Protein AF-A0A553UGS6-F1 (afdb_monomer_lite)

Organism: NCBI:txid2316080

InterPro domains:
  IPR009488 Protein of unknown function DUF1104 [PF06518] (27-96)
  IPR038310 DUF1104 superfamily [G3DSA:1.20.120.1430] (18-102)

Structure (mmCIF, N/CA/C/O backbone):
data_AF-A0A553UGS6-F1
#
_entry.id   AF-A0A553UGS6-F1
#
loop_
_atom_site.group_PDB
_atom_site.id
_atom_site.type_symbol
_atom_site.label_atom_id
_atom_site.label_alt_id
_atom_site.label_comp_id
_atom_site.label_asym_id
_atom_site.label_entity_id
_atom_site.label_seq_id
_atom_site.pdbx_PDB_ins_code
_atom_site.Cartn_x
_atom_site.Cartn_y
_atom_site.Cartn_z
_atom_site.occupancy
_atom_site.B_iso_or_equiv
_atom_site.auth_seq_id
_atom_site.auth_comp_id
_atom_site.auth_asym_id
_atom_site.auth_atom_id
_atom_site.pdbx_PDB_model_num
ATOM 1 N N . MET A 1 1 ? -29.232 -53.895 -10.974 1.00 34.78 1 MET A N 1
ATOM 2 C CA . MET A 1 1 ? -27.900 -53.266 -11.107 1.00 34.78 1 MET A CA 1
ATOM 3 C C . MET A 1 1 ? -28.104 -51.812 -11.499 1.00 34.78 1 MET A C 1
ATOM 5 O O . MET A 1 1 ? -28.588 -51.553 -12.591 1.00 34.78 1 MET A O 1
ATOM 9 N N . TRP A 1 2 ? -27.853 -50.880 -10.579 1.00 38.47 2 TRP A N 1
ATOM 10 C CA . TRP A 1 2 ? -27.942 -49.438 -10.832 1.00 38.47 2 TRP A CA 1
ATOM 11 C C . TRP A 1 2 ? -26.607 -48.946 -11.391 1.00 38.47 2 TRP A C 1
ATOM 13 O O . TRP A 1 2 ? -25.592 -48.970 -10.702 1.00 38.47 2 TRP A O 1
ATOM 23 N N . SER A 1 3 ? -26.599 -48.521 -12.649 1.00 47.97 3 SER A N 1
ATOM 24 C CA . SER A 1 3 ? -25.441 -47.902 -13.290 1.00 47.97 3 SER A CA 1
ATOM 25 C C . SER A 1 3 ? -25.463 -46.394 -13.038 1.00 47.97 3 SER A C 1
ATOM 27 O O . SER A 1 3 ? -26.216 -45.659 -13.680 1.00 47.97 3 SER A O 1
ATOM 29 N N . PHE A 1 4 ? -24.640 -45.935 -12.094 1.00 47.66 4 PHE A N 1
ATOM 30 C CA . PHE A 1 4 ? -24.373 -44.516 -11.868 1.00 47.66 4 PHE A CA 1
ATOM 31 C C . PHE A 1 4 ? -23.670 -43.917 -13.094 1.00 47.66 4 PHE A C 1
ATOM 33 O O . PHE A 1 4 ? -22.525 -44.245 -13.401 1.00 47.66 4 PHE A O 1
ATOM 40 N N . ARG A 1 5 ? -24.354 -43.010 -13.797 1.00 52.09 5 ARG A N 1
ATOM 41 C CA . ARG A 1 5 ? -23.772 -42.181 -14.861 1.00 52.09 5 ARG A CA 1
ATOM 42 C C . ARG A 1 5 ? -22.963 -41.037 -14.237 1.00 52.09 5 ARG A C 1
ATOM 44 O O . ARG A 1 5 ? -23.406 -39.898 -14.221 1.00 52.09 5 ARG A O 1
ATOM 51 N N . LEU A 1 6 ? -21.770 -41.339 -13.725 1.00 54.88 6 LEU A N 1
ATOM 52 C CA . LEU A 1 6 ? -20.774 -40.358 -13.253 1.00 54.88 6 LEU A CA 1
ATOM 53 C C . LEU A 1 6 ? -19.878 -39.873 -14.409 1.00 54.88 6 LEU A C 1
ATOM 55 O O . LEU A 1 6 ? -18.657 -39.827 -14.308 1.00 54.88 6 LEU A O 1
ATOM 59 N N . GLY A 1 7 ? -20.486 -39.566 -15.554 1.00 60.38 7 GLY A N 1
ATOM 60 C CA . GLY A 1 7 ? -19.776 -39.127 -16.750 1.00 60.38 7 GLY A CA 1
ATOM 61 C C . GLY A 1 7 ? -19.799 -37.609 -16.858 1.00 60.38 7 GLY A C 1
ATOM 62 O O . GLY A 1 7 ? -20.865 -37.008 -16.916 1.00 60.38 7 GLY A O 1
ATOM 63 N N . ILE A 1 8 ? -18.624 -36.991 -16.930 1.00 57.88 8 ILE A N 1
ATOM 64 C CA . ILE A 1 8 ? -18.387 -35.593 -17.332 1.00 57.88 8 ILE A CA 1
ATOM 65 C C . ILE A 1 8 ? -18.730 -34.518 -16.283 1.00 57.88 8 ILE A C 1
ATOM 67 O O . ILE A 1 8 ? -17.885 -33.660 -16.033 1.00 57.88 8 ILE A O 1
ATOM 71 N N . SER A 1 9 ? -19.872 -34.571 -15.586 1.00 55.66 9 SER A N 1
ATOM 72 C CA . SER A 1 9 ? -20.244 -33.493 -14.642 1.00 55.66 9 SER A CA 1
ATOM 73 C C . SER A 1 9 ? -19.295 -33.369 -13.439 1.00 55.66 9 SER A C 1
ATOM 75 O O . SER A 1 9 ? -19.028 -32.261 -12.981 1.00 55.66 9 SER A O 1
ATOM 77 N N . ALA A 1 10 ? -18.748 -34.485 -12.949 1.00 56.16 10 ALA A N 1
ATOM 78 C CA . ALA A 1 10 ? -17.772 -34.481 -11.854 1.00 56.16 10 ALA A CA 1
ATOM 79 C C . ALA A 1 10 ? -16.398 -33.933 -12.287 1.00 56.16 10 ALA A C 1
ATOM 81 O O . ALA A 1 10 ? -15.693 -33.324 -11.488 1.00 56.16 10 ALA A O 1
ATOM 82 N N . LEU A 1 11 ? -16.036 -34.105 -13.563 1.00 54.75 11 LEU A N 1
ATOM 83 C CA . LEU A 1 11 ? -14.760 -33.653 -14.123 1.00 54.75 11 LEU A CA 1
ATOM 84 C C . LEU A 1 11 ? -14.737 -32.129 -14.311 1.00 54.75 11 LEU A C 1
ATOM 86 O O . LEU A 1 11 ? -13.746 -31.483 -13.980 1.00 54.75 11 LEU A O 1
ATOM 90 N N . VAL A 1 12 ? -15.857 -31.547 -14.752 1.00 59.56 12 VAL A N 1
ATOM 91 C CA . VAL A 1 12 ? -16.011 -30.088 -14.870 1.00 59.56 12 VAL A CA 1
ATOM 92 C C . VAL A 1 12 ? -15.989 -29.426 -13.487 1.00 59.56 12 VAL A C 1
ATOM 94 O O . VAL A 1 12 ? -15.286 -28.435 -13.295 1.00 59.56 12 VAL A O 1
ATOM 97 N N . LEU A 1 13 ? -16.668 -30.011 -12.494 1.00 54.28 13 LEU A N 1
ATOM 98 C CA . LEU A 1 13 ? -16.708 -29.471 -11.130 1.00 54.28 13 LEU A CA 1
ATOM 99 C C . LEU A 1 13 ? -15.340 -29.552 -10.426 1.00 54.28 13 LEU A C 1
ATOM 101 O O . LEU A 1 13 ? -14.934 -28.598 -9.769 1.00 54.28 13 LEU A O 1
ATOM 105 N N . ALA A 1 14 ? -14.588 -30.639 -10.631 1.00 55.84 14 ALA A N 1
ATOM 106 C CA . ALA A 1 14 ? -13.229 -30.779 -10.107 1.00 55.84 14 ALA A CA 1
ATOM 107 C C . ALA A 1 14 ? -12.237 -29.799 -10.762 1.00 55.84 14 ALA A C 1
ATOM 109 O O . ALA A 1 14 ? -11.380 -29.251 -10.071 1.00 55.84 14 ALA A O 1
ATOM 110 N N . SER A 1 15 ? -12.371 -29.517 -12.067 1.00 54.59 15 SER A N 1
ATOM 111 C CA . SER A 1 15 ? -11.520 -28.524 -12.746 1.00 54.59 15 SER A CA 1
ATOM 112 C C . SER A 1 15 ? -11.780 -27.081 -12.291 1.00 54.59 15 SER A C 1
ATOM 114 O O . SER A 1 15 ? -10.850 -26.277 -12.249 1.00 54.59 15 SER A O 1
ATOM 116 N N . LEU A 1 16 ? -13.014 -26.760 -11.883 1.00 49.56 16 LEU A N 1
ATOM 117 C CA . LEU A 1 16 ? -13.379 -25.427 -11.399 1.00 49.56 16 LEU A CA 1
ATOM 118 C C . LEU A 1 16 ? -12.838 -25.160 -9.982 1.00 49.56 16 LEU A C 1
ATOM 120 O O . LEU A 1 16 ? -12.464 -24.032 -9.670 1.00 49.56 16 LEU A O 1
ATOM 124 N N . CYS A 1 17 ? -12.719 -26.198 -9.146 1.00 51.38 17 CYS A N 1
ATOM 125 C CA . CYS A 1 17 ? -12.146 -26.081 -7.800 1.00 51.38 17 CYS A CA 1
ATOM 126 C C . CYS A 1 17 ? -10.641 -25.772 -7.801 1.00 51.38 17 CYS A C 1
ATOM 128 O O . CYS A 1 17 ? -10.167 -25.100 -6.891 1.00 51.38 17 CYS A O 1
ATOM 130 N N . VAL A 1 18 ? -9.887 -26.208 -8.817 1.00 53.31 18 VAL A N 1
ATOM 131 C CA . VAL A 1 18 ? -8.440 -25.923 -8.900 1.00 53.31 18 VAL A CA 1
ATOM 132 C C . VAL A 1 18 ? -8.175 -24.468 -9.311 1.00 53.31 18 VAL A C 1
ATOM 134 O O . VAL A 1 18 ? -7.196 -23.868 -8.863 1.00 53.31 18 VAL A O 1
ATOM 137 N N . ALA A 1 19 ? -9.074 -23.865 -10.096 1.00 53.34 19 ALA A N 1
ATOM 138 C CA . ALA A 1 19 ? -8.974 -22.467 -10.518 1.00 53.34 19 ALA A CA 1
ATOM 139 C C . ALA A 1 19 ? -9.219 -21.458 -9.378 1.00 53.34 19 ALA A C 1
ATOM 141 O O . ALA A 1 19 ? -8.789 -20.312 -9.479 1.00 53.34 19 ALA A O 1
ATOM 142 N N . LEU A 1 20 ? -9.859 -21.879 -8.280 1.00 49.91 20 LEU A N 1
ATOM 143 C CA . LEU A 1 20 ? -10.123 -21.041 -7.106 1.00 49.91 20 LEU A CA 1
ATOM 144 C C . LEU A 1 20 ? -9.067 -21.207 -6.006 1.00 49.91 20 LEU A C 1
ATOM 146 O O . LEU A 1 20 ? -9.346 -21.015 -4.825 1.00 49.91 20 LEU A O 1
ATOM 150 N N . SER A 1 21 ? -7.835 -21.534 -6.388 1.00 54.66 21 SER A N 1
ATOM 151 C CA . SER A 1 21 ? -6.682 -21.431 -5.494 1.00 54.66 21 SER A CA 1
ATOM 152 C C . SER A 1 21 ? -6.280 -19.956 -5.390 1.00 54.66 21 SER A C 1
ATOM 154 O O . SER A 1 21 ? -5.193 -19.563 -5.811 1.00 54.66 21 SER A O 1
ATOM 156 N N . ALA A 1 22 ? -7.197 -19.110 -4.908 1.00 55.06 22 ALA A N 1
ATOM 157 C CA . ALA A 1 22 ? -6.882 -17.745 -4.528 1.00 55.06 22 ALA A CA 1
ATOM 158 C C . ALA A 1 22 ? -5.805 -17.841 -3.447 1.00 55.06 22 ALA A C 1
ATOM 160 O O . ALA A 1 22 ? -6.035 -18.371 -2.360 1.00 55.06 22 ALA A O 1
ATOM 161 N N . ARG A 1 23 ? -4.590 -17.415 -3.787 1.00 57.72 23 ARG A N 1
ATOM 162 C CA . ARG A 1 23 ? -3.502 -17.298 -2.828 1.00 57.72 23 ARG A CA 1
ATOM 163 C C . ARG A 1 23 ? -3.896 -16.178 -1.876 1.00 57.72 23 ARG A C 1
ATOM 165 O O . ARG A 1 23 ? -3.692 -15.017 -2.194 1.00 57.72 23 ARG A O 1
ATOM 172 N N . GLU A 1 24 ? -4.522 -16.540 -0.764 1.00 60.59 24 GLU A N 1
ATOM 173 C CA . GLU A 1 24 ? -4.964 -15.597 0.258 1.00 60.59 24 GLU A CA 1
ATOM 174 C C . GLU A 1 24 ? -3.718 -14.920 0.846 1.00 60.59 24 GLU A C 1
ATOM 176 O O . GLU A 1 24 ? -2.901 -15.556 1.524 1.00 60.59 24 GLU A O 1
ATOM 181 N N . VAL A 1 25 ? -3.508 -13.643 0.521 1.00 73.75 25 VAL A N 1
ATOM 182 C CA . VAL A 1 25 ? -2.374 -12.881 1.048 1.00 73.75 25 VAL A CA 1
ATOM 183 C C . VAL A 1 25 ? -2.840 -12.204 2.326 1.00 73.75 25 VAL A C 1
ATOM 185 O O . VAL A 1 25 ? -3.589 -11.231 2.321 1.00 73.75 25 VAL A O 1
ATOM 188 N N . SER A 1 26 ? -2.409 -12.749 3.463 1.00 84.25 26 SER A N 1
ATOM 189 C CA . SER A 1 26 ? -2.822 -12.243 4.771 1.00 84.25 26 SER A CA 1
ATOM 190 C C . SER A 1 26 ? -1.967 -11.057 5.219 1.00 84.25 26 SER A C 1
ATOM 192 O O . SER A 1 26 ? -0.773 -11.196 5.487 1.00 84.25 26 SER A O 1
ATOM 194 N N . TYR A 1 27 ? -2.609 -9.901 5.395 1.00 93.00 27 TYR A N 1
ATOM 195 C CA . TYR A 1 27 ? -2.012 -8.692 5.977 1.00 93.00 27 TYR A CA 1
ATOM 196 C C . TYR A 1 27 ? -2.253 -8.554 7.492 1.00 93.00 27 TYR A C 1
ATOM 198 O O . TYR A 1 27 ? -1.938 -7.526 8.096 1.00 93.00 27 TYR A O 1
ATOM 206 N N . GLN A 1 28 ? -2.798 -9.586 8.142 1.00 91.12 28 GLN A N 1
ATOM 207 C CA . GLN A 1 28 ? -3.188 -9.530 9.559 1.00 91.12 28 GLN A CA 1
ATOM 208 C C . GLN A 1 28 ? -2.000 -9.247 10.491 1.00 91.12 28 GLN A C 1
ATOM 210 O O . GLN A 1 28 ? -2.139 -8.535 11.484 1.00 91.12 28 GLN A O 1
ATOM 215 N N . ASN A 1 29 ? -0.812 -9.746 10.141 1.00 92.44 29 ASN A N 1
ATOM 216 C CA . ASN A 1 29 ? 0.417 -9.538 10.912 1.00 92.44 29 ASN A CA 1
ATOM 217 C C . ASN A 1 29 ? 1.160 -8.247 10.529 1.00 92.44 29 ASN A C 1
ATOM 219 O O . ASN A 1 29 ? 2.205 -7.938 11.098 1.00 92.44 29 ASN A O 1
ATOM 223 N N . THR A 1 30 ? 0.645 -7.483 9.565 1.00 94.50 30 THR A N 1
ATOM 224 C CA . THR A 1 30 ? 1.240 -6.217 9.140 1.00 94.50 30 THR A CA 1
ATOM 225 C C . THR A 1 30 ? 0.835 -5.099 10.105 1.00 94.50 30 THR A C 1
ATOM 227 O O . THR A 1 30 ? -0.332 -4.957 10.496 1.00 94.50 30 THR A O 1
ATOM 230 N N . SER A 1 31 ? 1.809 -4.285 10.517 1.00 96.81 31 SER A N 1
ATOM 231 C CA . SER A 1 31 ? 1.542 -3.104 11.339 1.00 96.81 31 SER A CA 1
ATOM 232 C C . SER A 1 31 ? 0.756 -2.057 10.537 1.00 96.81 31 SER A C 1
ATOM 234 O O . SER A 1 31 ? 0.821 -2.028 9.310 1.00 96.81 31 SER A O 1
ATOM 236 N N . ASN A 1 32 ? 0.039 -1.149 11.207 1.00 96.56 32 ASN A N 1
ATOM 237 C CA . ASN A 1 32 ? -0.656 -0.061 10.503 1.00 96.56 32 ASN A CA 1
ATOM 238 C C . ASN A 1 32 ? 0.324 0.811 9.697 1.00 96.56 32 ASN A C 1
ATOM 240 O O . ASN A 1 32 ? 0.011 1.217 8.582 1.00 96.56 32 ASN A O 1
ATOM 244 N N . ALA A 1 33 ? 1.522 1.055 10.237 1.00 97.19 33 ALA A N 1
ATOM 245 C CA . ALA A 1 33 ? 2.555 1.831 9.559 1.00 97.19 33 ALA A CA 1
ATOM 246 C C . ALA A 1 33 ? 3.049 1.133 8.285 1.00 97.19 33 ALA A C 1
ATOM 248 O O . ALA A 1 33 ? 3.254 1.782 7.260 1.00 97.19 33 ALA A O 1
ATOM 249 N N . ASP A 1 34 ? 3.218 -0.187 8.323 1.00 97.50 34 ASP A N 1
ATOM 250 C CA . ASP A 1 34 ? 3.663 -0.942 7.153 1.00 97.50 34 ASP A CA 1
ATOM 251 C C . ASP A 1 34 ? 2.538 -1.114 6.128 1.00 97.50 34 ASP A C 1
ATOM 253 O O . ASP A 1 34 ? 2.793 -0.982 4.933 1.00 97.50 34 ASP A O 1
ATOM 257 N N . LEU A 1 35 ? 1.283 -1.267 6.572 1.00 96.81 35 LEU A N 1
ATOM 258 C CA . LEU A 1 35 ? 0.105 -1.217 5.699 1.00 96.81 35 LEU A CA 1
ATOM 259 C C . LEU A 1 35 ? 0.051 0.093 4.907 1.00 96.81 35 LEU A C 1
ATOM 261 O O . LEU A 1 35 ? -0.172 0.071 3.698 1.00 96.81 35 LEU A O 1
ATOM 265 N N . ILE A 1 36 ? 0.308 1.232 5.555 1.00 98.00 36 ILE A N 1
ATOM 266 C CA . ILE A 1 36 ? 0.357 2.534 4.880 1.00 98.00 36 ILE A CA 1
ATOM 267 C C . ILE A 1 36 ? 1.490 2.573 3.847 1.00 98.00 36 ILE A C 1
ATOM 269 O O . ILE A 1 36 ? 1.267 2.995 2.716 1.00 98.00 36 ILE A O 1
ATOM 273 N N . LYS A 1 37 ? 2.695 2.085 4.174 1.00 97.56 37 LYS A N 1
ATOM 274 C CA . LYS A 1 37 ? 3.849 2.082 3.244 1.00 97.56 37 LYS A CA 1
ATOM 275 C C . LYS A 1 37 ? 3.624 1.254 1.974 1.00 97.56 37 LYS A C 1
ATOM 277 O O . LYS A 1 37 ? 4.296 1.514 0.963 1.00 97.56 37 LYS A O 1
ATOM 282 N N . LEU A 1 38 ? 2.739 0.258 2.042 1.00 96.75 38 LEU A N 1
A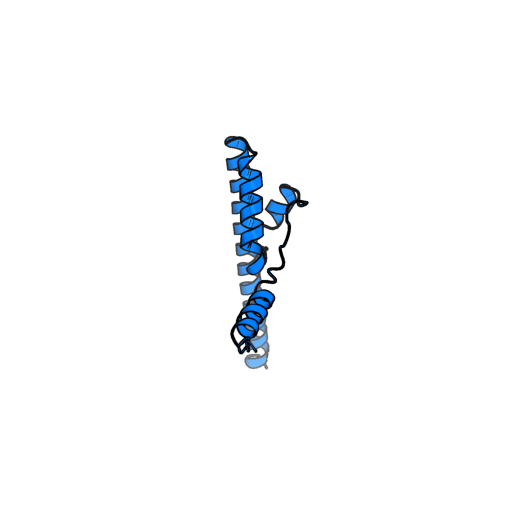TOM 283 C CA . LEU A 1 38 ? 2.335 -0.587 0.917 1.00 96.75 38 LEU A CA 1
ATOM 284 C C . LEU A 1 38 ? 1.333 0.104 -0.018 1.00 96.75 38 LEU A C 1
ATOM 286 O O . LEU A 1 38 ? 1.187 -0.321 -1.165 1.00 96.75 38 LEU A O 1
ATOM 290 N N . ALA A 1 39 ? 0.673 1.178 0.424 1.00 97.06 39 ALA A N 1
ATOM 291 C CA . ALA A 1 39 ? -0.344 1.866 -0.362 1.00 97.06 39 ALA A CA 1
ATOM 292 C C . ALA A 1 39 ? 0.202 2.297 -1.736 1.00 97.06 39 ALA A C 1
ATOM 294 O O . ALA A 1 39 ? 1.259 2.922 -1.847 1.00 97.06 39 ALA A O 1
ATOM 295 N N . GLY A 1 40 ? -0.514 1.926 -2.802 1.00 94.56 40 GLY A N 1
ATOM 296 C CA . GLY A 1 40 ? -0.114 2.187 -4.190 1.00 94.56 40 GLY A CA 1
ATOM 297 C C . GLY A 1 40 ? 0.979 1.266 -4.753 1.00 94.56 40 GLY A C 1
ATOM 298 O O . GLY A 1 40 ? 1.361 1.444 -5.906 1.00 94.56 40 GLY A O 1
ATOM 299 N N . LYS A 1 41 ? 1.473 0.285 -3.982 1.00 95.44 41 LYS A N 1
ATOM 300 C CA . LYS A 1 41 ? 2.495 -0.696 -4.412 1.00 95.44 41 LYS A CA 1
ATOM 301 C C . LYS A 1 41 ? 2.005 -2.147 -4.409 1.00 95.44 41 LYS A C 1
ATOM 303 O O . LYS A 1 41 ? 2.723 -3.021 -4.882 1.00 95.44 41 LYS A O 1
ATOM 308 N N . VAL A 1 42 ? 0.814 -2.395 -3.865 1.00 94.75 42 VAL A N 1
ATOM 309 C CA . VAL A 1 42 ? 0.190 -3.724 -3.791 1.00 94.75 42 VAL A CA 1
ATOM 310 C C . VAL A 1 42 ? -0.121 -4.255 -5.192 1.00 94.75 42 VAL A C 1
ATOM 312 O O . VAL A 1 42 ? -0.642 -3.516 -6.039 1.00 94.75 42 VAL A O 1
ATOM 315 N N . ALA A 1 43 ? 0.192 -5.531 -5.424 1.00 93.19 43 ALA A N 1
ATOM 316 C CA . ALA A 1 43 ? -0.080 -6.206 -6.687 1.00 93.19 43 ALA A CA 1
ATOM 317 C C . ALA A 1 43 ? -1.596 -6.241 -6.975 1.00 93.19 43 ALA A C 1
ATOM 319 O O . ALA A 1 43 ? -2.385 -6.333 -6.033 1.00 93.19 43 ALA A O 1
ATOM 320 N N . PRO A 1 44 ? -2.044 -6.139 -8.242 1.00 92.56 44 PRO A N 1
ATOM 321 C CA . PRO A 1 44 ? -3.469 -6.100 -8.584 1.00 92.56 44 PRO A CA 1
ATOM 322 C C . PRO A 1 44 ? -4.312 -7.213 -7.947 1.00 92.56 44 PRO A C 1
ATOM 324 O O . PRO A 1 44 ? -5.405 -6.935 -7.461 1.00 92.56 44 PRO A O 1
ATOM 327 N N . GLU A 1 45 ? -3.781 -8.430 -7.916 1.00 91.69 45 GLU A N 1
ATOM 328 C CA . GLU A 1 45 ? -4.395 -9.629 -7.350 1.00 91.69 45 GLU A CA 1
ATOM 329 C C . GLU A 1 45 ? -4.540 -9.588 -5.819 1.00 91.69 45 GLU A C 1
ATOM 331 O O . GLU A 1 45 ? -5.480 -10.169 -5.289 1.00 91.69 45 GLU A O 1
ATOM 336 N N . GLU A 1 46 ? -3.681 -8.848 -5.113 1.00 93.81 46 GLU A N 1
ATOM 337 C CA . GLU A 1 46 ? -3.700 -8.720 -3.646 1.00 93.81 46 GLU A CA 1
ATOM 338 C C . GLU A 1 46 ? -4.521 -7.507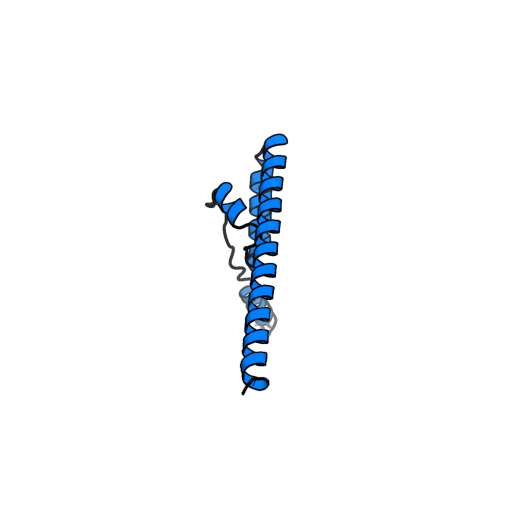 -3.162 1.00 93.81 46 GLU A C 1
ATOM 340 O O . GLU A 1 46 ? -4.784 -7.347 -1.967 1.00 93.81 46 GLU A O 1
ATOM 345 N N . LYS A 1 47 ? -4.944 -6.619 -4.077 1.00 92.38 47 LYS A N 1
ATOM 346 C CA . LYS A 1 47 ? -5.711 -5.406 -3.734 1.00 92.38 47 LYS A CA 1
ATOM 347 C C . LYS A 1 47 ? -6.989 -5.686 -2.932 1.00 92.38 47 LYS A C 1
ATOM 349 O O . LYS A 1 47 ? -7.252 -4.894 -2.024 1.00 92.38 47 LYS A O 1
ATOM 354 N N . PRO A 1 48 ? -7.786 -6.737 -3.224 1.00 94.31 48 PRO A N 1
ATOM 355 C CA . PRO A 1 48 ? -8.974 -7.046 -2.429 1.00 94.31 48 PRO A CA 1
ATOM 356 C C . PRO A 1 48 ? -8.636 -7.345 -0.963 1.00 94.31 48 PRO A C 1
ATOM 358 O O . PRO A 1 48 ? -9.234 -6.746 -0.067 1.00 94.31 48 PRO A O 1
ATOM 361 N N . ASP A 1 49 ? -7.629 -8.187 -0.720 1.00 94.94 49 ASP A N 1
ATOM 362 C CA . ASP A 1 49 ? -7.194 -8.570 0.629 1.00 94.94 49 ASP A CA 1
ATOM 363 C C . ASP A 1 49 ? -6.622 -7.370 1.394 1.00 94.94 49 ASP A C 1
ATOM 365 O O . ASP A 1 49 ? -6.956 -7.139 2.560 1.00 94.94 49 ASP A O 1
ATOM 369 N N . TYR A 1 50 ? -5.824 -6.542 0.715 1.00 96.31 50 TYR A N 1
ATOM 370 C CA . TYR A 1 50 ? -5.283 -5.310 1.284 1.00 96.31 50 TYR A CA 1
ATOM 371 C C . TYR A 1 50 ? -6.389 -4.320 1.668 1.00 96.31 50 TYR A C 1
ATOM 373 O O . TYR A 1 50 ? -6.406 -3.807 2.789 1.00 96.31 50 TYR A O 1
ATOM 381 N N . ALA A 1 51 ? -7.343 -4.063 0.766 1.00 95.94 51 ALA A N 1
ATOM 382 C CA . ALA A 1 51 ? -8.453 -3.147 1.025 1.00 95.94 51 ALA A CA 1
ATOM 383 C C . ALA A 1 51 ? -9.323 -3.629 2.194 1.00 95.94 51 ALA A C 1
ATOM 385 O O . ALA A 1 51 ? -9.727 -2.827 3.043 1.00 95.94 51 ALA A O 1
ATOM 386 N N . MET A 1 52 ? -9.561 -4.941 2.271 1.00 96.56 52 MET A N 1
ATOM 387 C CA . MET A 1 52 ? -10.284 -5.557 3.376 1.00 96.56 52 MET A CA 1
ATOM 388 C C . MET A 1 52 ? -9.549 -5.374 4.712 1.00 96.56 52 MET A C 1
ATOM 390 O O . MET A 1 52 ? -10.190 -5.042 5.711 1.00 96.56 52 MET A O 1
ATOM 394 N N . GLU A 1 53 ? -8.224 -5.537 4.758 1.00 97.00 53 GLU A N 1
ATOM 395 C CA . GLU A 1 53 ? -7.461 -5.304 5.990 1.00 97.00 53 GLU A CA 1
ATOM 396 C C . GLU A 1 53 ? -7.499 -3.828 6.415 1.00 97.00 53 GLU A C 1
ATOM 398 O O . GLU A 1 53 ? -7.756 -3.536 7.585 1.00 97.00 53 GLU A O 1
ATOM 403 N N . ILE A 1 54 ? -7.336 -2.882 5.480 1.00 97.94 54 ILE A N 1
ATOM 404 C CA . ILE A 1 54 ? -7.462 -1.441 5.767 1.00 97.94 54 ILE A CA 1
ATOM 405 C C . ILE A 1 54 ? -8.829 -1.127 6.391 1.00 97.94 54 ILE A C 1
ATOM 407 O O . ILE A 1 54 ? -8.901 -0.424 7.403 1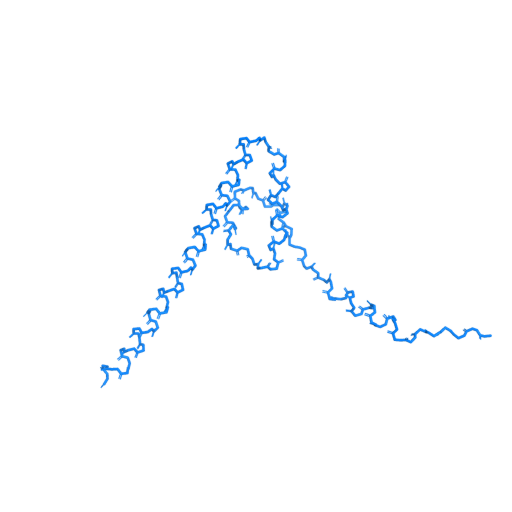.00 97.94 54 ILE A O 1
ATOM 411 N N . TYR A 1 55 ? -9.906 -1.679 5.828 1.00 97.31 55 TYR A N 1
ATOM 412 C CA . TYR A 1 55 ? -11.260 -1.511 6.352 1.00 97.31 55 TYR A CA 1
ATOM 413 C C . TYR A 1 55 ? -11.406 -2.081 7.773 1.00 97.31 55 TYR A C 1
ATOM 415 O O . TYR A 1 55 ? -11.824 -1.362 8.683 1.00 97.31 55 TYR A O 1
ATOM 423 N N . LYS A 1 56 ? -10.961 -3.323 8.009 1.00 97.19 56 LYS A N 1
ATOM 424 C CA . LYS A 1 56 ? -10.997 -3.967 9.338 1.00 97.19 56 LYS A CA 1
ATOM 425 C C . LYS A 1 56 ? -10.243 -3.164 10.404 1.00 97.19 56 LYS A C 1
ATOM 427 O O . LYS A 1 56 ? -10.671 -3.103 11.558 1.00 97.19 56 LYS A O 1
ATOM 432 N N . ARG A 1 57 ? -9.108 -2.547 10.051 1.00 97.38 57 ARG A N 1
ATOM 433 C CA . ARG A 1 57 ? -8.346 -1.677 10.967 1.00 97.38 57 ARG A CA 1
ATOM 434 C C . ARG A 1 57 ? -9.106 -0.389 11.266 1.00 97.38 57 ARG A C 1
ATOM 436 O O . ARG A 1 57 ? -9.201 -0.000 12.428 1.00 97.38 57 ARG A O 1
ATOM 443 N N . ALA A 1 58 ? -9.669 0.238 10.238 1.00 97.44 58 ALA A N 1
ATOM 444 C CA . ALA A 1 58 ? -10.436 1.472 10.344 1.00 97.44 58 ALA A CA 1
ATOM 445 C C . ALA A 1 58 ? -11.703 1.328 11.209 1.00 97.44 58 ALA A C 1
ATOM 447 O O . ALA A 1 58 ? -12.040 2.255 11.952 1.00 97.44 58 ALA A O 1
ATOM 448 N N . GLU A 1 59 ? -12.388 0.181 11.165 1.00 97.69 59 GLU A N 1
ATOM 449 C CA . GLU A 1 59 ? -13.571 -0.090 11.998 1.00 97.69 59 GLU A CA 1
ATOM 450 C C . GLU A 1 59 ? -13.265 -0.043 13.498 1.00 97.69 59 GLU A C 1
ATOM 452 O O . GLU A 1 59 ? -14.063 0.479 14.276 1.00 97.69 59 GLU A O 1
ATOM 457 N N . LYS A 1 60 ? -12.079 -0.514 13.899 1.00 97.19 60 LYS A N 1
ATOM 458 C CA . LYS A 1 60 ? -11.626 -0.533 15.301 1.00 97.19 60 LYS A CA 1
ATOM 459 C C . LYS A 1 60 ? -11.149 0.835 15.805 1.00 97.19 60 LYS A C 1
ATOM 461 O O . LYS A 1 60 ? -10.830 0.977 16.982 1.00 97.19 60 LYS A O 1
ATOM 466 N N . MET A 1 61 ? -11.070 1.833 14.927 1.00 97.75 61 MET A N 1
ATOM 467 C CA . MET A 1 61 ? -10.617 3.184 15.251 1.00 97.75 61 MET A CA 1
ATOM 468 C C . MET A 1 61 ? -11.790 4.116 15.550 1.00 97.75 61 MET A C 1
ATOM 470 O O . MET A 1 61 ? -12.860 4.026 14.937 1.00 97.75 61 MET A O 1
ATOM 474 N N . ASN A 1 62 ? -11.549 5.091 16.431 1.00 98.12 62 ASN A N 1
ATOM 475 C CA . ASN A 1 62 ? -12.478 6.204 16.610 1.00 98.12 62 ASN A CA 1
ATOM 476 C C . ASN A 1 62 ? -12.510 7.109 15.354 1.00 98.12 62 ASN A C 1
ATOM 478 O O . ASN A 1 62 ? -11.595 7.047 14.528 1.00 98.12 62 ASN A O 1
ATOM 482 N N . PRO A 1 63 ? -13.520 7.985 15.192 1.00 98.00 63 PRO A N 1
ATOM 483 C CA . PRO A 1 63 ? -13.688 8.767 13.964 1.00 98.00 63 PRO A CA 1
ATOM 484 C C . PRO A 1 63 ? -12.476 9.627 13.577 1.00 98.00 63 PRO A C 1
ATOM 486 O O . PRO A 1 63 ? -12.140 9.721 12.396 1.00 98.00 63 PRO A O 1
ATOM 489 N N . LYS A 1 64 ? -11.788 10.230 14.557 1.00 98.12 64 LYS A N 1
ATOM 490 C CA . LYS A 1 64 ? -10.608 11.071 14.304 1.00 98.12 64 LYS A CA 1
ATOM 491 C C . LYS A 1 64 ? -9.430 10.230 13.812 1.00 98.12 64 LYS A C 1
ATOM 493 O O . LYS A 1 64 ? -8.815 10.576 12.810 1.00 98.12 64 LYS A O 1
ATOM 498 N N . GLN A 1 65 ? -9.155 9.117 14.490 1.00 98.06 65 GLN A N 1
ATOM 499 C CA . GLN A 1 65 ? -8.104 8.171 14.108 1.00 98.06 65 GLN A CA 1
ATOM 500 C C . GLN A 1 65 ? -8.372 7.560 12.734 1.00 98.06 65 GLN A C 1
ATOM 502 O O . GLN A 1 65 ? -7.477 7.508 11.903 1.00 98.06 65 GLN A O 1
ATOM 507 N N . ARG A 1 66 ? -9.619 7.159 12.473 1.00 98.25 66 ARG A N 1
ATOM 508 C CA . ARG A 1 66 ? -10.037 6.586 11.193 1.00 98.25 66 ARG A CA 1
ATOM 509 C C . ARG A 1 66 ? -9.810 7.555 10.037 1.00 98.25 66 ARG A C 1
ATOM 511 O O . ARG A 1 66 ? -9.266 7.167 9.008 1.00 98.25 66 ARG A O 1
ATOM 518 N N . LYS A 1 67 ? -10.222 8.816 10.213 1.00 98.12 67 LYS A N 1
ATOM 519 C CA . LYS A 1 67 ? -10.019 9.871 9.213 1.00 98.12 67 LYS A CA 1
ATOM 520 C C . LYS A 1 67 ? -8.535 10.058 8.909 1.00 98.12 67 LYS A C 1
ATOM 522 O O . LYS A 1 67 ? -8.166 10.142 7.742 1.00 98.12 67 LYS A O 1
ATOM 527 N N . GLU A 1 68 ? -7.707 10.100 9.947 1.00 98.38 68 GLU A N 1
ATOM 528 C CA . GLU A 1 68 ? -6.266 10.268 9.788 1.00 98.38 68 GLU A CA 1
ATOM 529 C C . GLU A 1 68 ? -5.614 9.061 9.109 1.00 98.38 68 GLU A C 1
ATOM 531 O O . GLU A 1 68 ? -4.855 9.223 8.159 1.00 98.38 68 GLU A O 1
ATOM 536 N N . PHE A 1 69 ? -5.998 7.850 9.509 1.00 98.38 69 PHE A N 1
ATOM 537 C CA . PHE A 1 69 ? -5.507 6.616 8.908 1.00 98.38 69 PHE A CA 1
ATOM 538 C C . PHE A 1 69 ? -5.798 6.555 7.403 1.00 98.38 69 PHE A C 1
ATOM 540 O O . PHE A 1 69 ? -4.888 6.334 6.607 1.00 98.38 69 PHE A O 1
ATOM 547 N N . TYR A 1 70 ? -7.037 6.832 6.979 1.00 98.31 70 TYR A N 1
ATOM 548 C CA . TYR A 1 70 ? -7.362 6.877 5.550 1.00 98.31 70 TYR A CA 1
ATOM 549 C C . TYR A 1 70 ? -6.620 7.989 4.808 1.00 98.31 70 TYR A C 1
ATOM 551 O O . TYR A 1 70 ? -6.174 7.771 3.682 1.00 98.31 70 TYR A O 1
ATOM 559 N N . ARG A 1 71 ? -6.452 9.164 5.428 1.00 98.44 71 ARG A N 1
ATOM 560 C CA . ARG A 1 71 ? -5.683 10.272 4.846 1.00 98.44 71 ARG A CA 1
ATOM 561 C C . ARG A 1 71 ? -4.244 9.843 4.547 1.00 98.44 71 ARG A C 1
ATOM 563 O O . ARG A 1 71 ? -3.743 10.133 3.464 1.00 98.44 71 ARG A O 1
ATOM 570 N N . GLU A 1 72 ? -3.594 9.146 5.476 1.00 98.44 72 GLU A N 1
ATOM 571 C CA . GLU A 1 72 ? -2.223 8.649 5.306 1.00 98.44 72 GLU A CA 1
ATOM 572 C C . GLU A 1 72 ? -2.116 7.559 4.232 1.00 98.44 72 GLU A C 1
ATOM 574 O O . GLU A 1 72 ? -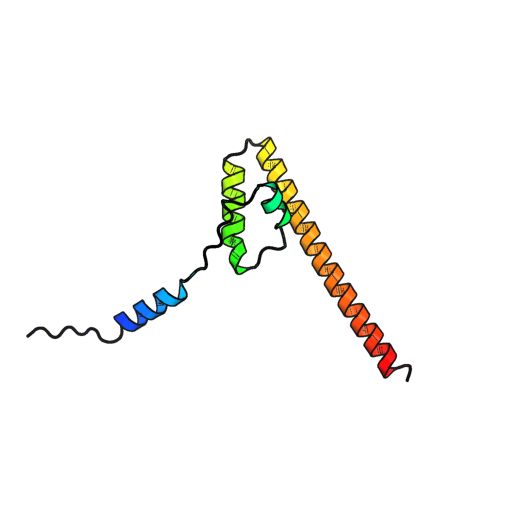1.193 7.600 3.411 1.00 98.44 72 GLU A O 1
ATOM 579 N N . VAL A 1 73 ? -3.072 6.622 4.191 1.00 98.19 73 VAL A N 1
ATOM 580 C CA . VAL A 1 73 ? -3.149 5.584 3.148 1.00 98.19 73 VAL A CA 1
ATOM 581 C C . VAL A 1 73 ? -3.279 6.222 1.762 1.00 98.19 73 VAL A C 1
ATOM 583 O O . VAL A 1 73 ? -2.500 5.897 0.867 1.00 98.19 73 VAL A O 1
ATOM 586 N N . ILE A 1 74 ? -4.213 7.163 1.589 1.00 97.69 74 ILE A N 1
ATOM 587 C CA . ILE A 1 74 ? -4.455 7.839 0.304 1.00 97.69 74 ILE A CA 1
ATOM 588 C C . ILE A 1 74 ? -3.230 8.657 -0.116 1.00 97.69 74 ILE A C 1
ATOM 590 O O . ILE A 1 74 ? -2.719 8.468 -1.216 1.00 97.69 74 ILE A O 1
ATOM 594 N N . ALA A 1 75 ? -2.686 9.492 0.776 1.00 98.12 75 ALA A N 1
ATOM 595 C CA . ALA A 1 75 ? -1.515 10.313 0.463 1.00 98.12 75 ALA A CA 1
ATOM 596 C C . ALA A 1 75 ? -0.290 9.464 0.075 1.00 98.12 75 ALA A C 1
ATOM 598 O O . ALA A 1 75 ? 0.489 9.837 -0.807 1.00 98.12 75 ALA A O 1
ATOM 599 N N . THR A 1 76 ? -0.115 8.304 0.716 1.00 98.25 76 THR A N 1
ATOM 600 C CA . THR A 1 76 ? 0.978 7.382 0.386 1.00 98.25 76 THR A CA 1
ATOM 601 C C . THR A 1 76 ? 0.741 6.666 -0.944 1.00 98.25 76 THR A C 1
ATOM 603 O O . THR A 1 76 ? 1.697 6.482 -1.705 1.00 98.25 76 THR A O 1
ATOM 606 N N . ALA A 1 77 ? -0.508 6.311 -1.258 1.00 97.44 77 ALA A N 1
ATOM 607 C CA . ALA A 1 77 ? -0.875 5.752 -2.555 1.00 97.44 77 ALA A CA 1
ATOM 608 C C . ALA A 1 77 ? -0.594 6.747 -3.689 1.00 97.44 77 ALA A C 1
ATOM 610 O O . ALA A 1 77 ? 0.122 6.398 -4.629 1.00 97.44 77 ALA A O 1
ATOM 611 N N . ASP A 1 78 ? -1.061 7.991 -3.557 1.00 97.25 78 ASP A N 1
ATOM 612 C CA . ASP A 1 78 ? -0.862 9.051 -4.551 1.00 97.25 78 ASP A CA 1
ATOM 613 C C . ASP A 1 78 ? 0.626 9.294 -4.811 1.00 97.25 78 ASP A C 1
ATOM 615 O O . ASP A 1 78 ? 1.079 9.299 -5.958 1.00 97.25 78 ASP A O 1
ATOM 619 N N . LYS A 1 79 ? 1.425 9.404 -3.740 1.00 97.31 79 LYS A N 1
ATOM 620 C CA . LYS A 1 79 ? 2.881 9.559 -3.848 1.00 97.31 79 LYS A CA 1
ATOM 621 C C . LYS A 1 79 ? 3.535 8.366 -4.545 1.00 97.31 79 LYS A C 1
ATOM 623 O O . LYS A 1 79 ? 4.438 8.549 -5.362 1.00 97.31 79 LYS A O 1
ATOM 628 N N . SER A 1 80 ? 3.113 7.145 -4.223 1.00 96.06 80 SER A N 1
ATOM 629 C CA . SER A 1 80 ? 3.675 5.930 -4.823 1.00 96.06 80 SER A CA 1
ATOM 630 C C . SER A 1 80 ? 3.365 5.842 -6.318 1.00 96.06 80 SER A C 1
ATOM 632 O O . SER A 1 80 ? 4.268 5.555 -7.105 1.00 96.06 80 SER A O 1
ATOM 634 N N . VAL A 1 81 ? 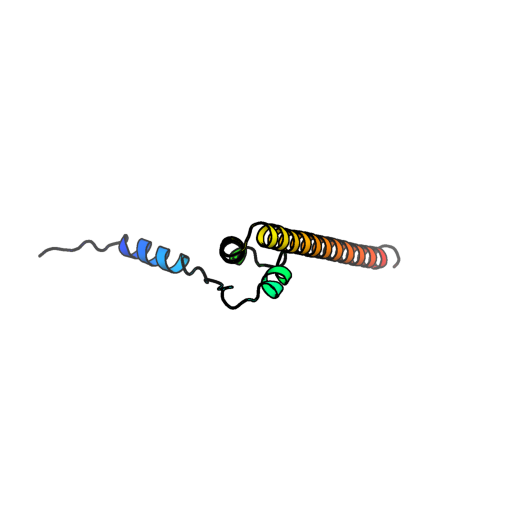2.133 6.166 -6.720 1.00 93.88 81 VAL A N 1
ATOM 635 C CA . VAL A 1 81 ? 1.720 6.204 -8.130 1.00 93.88 81 VAL A CA 1
ATOM 636 C C . VAL A 1 81 ? 2.455 7.313 -8.883 1.00 93.88 81 VAL A C 1
ATOM 638 O O . VAL A 1 81 ? 3.027 7.047 -9.939 1.00 93.88 81 VAL A O 1
ATOM 641 N N . ALA A 1 82 ? 2.522 8.527 -8.329 1.00 95.56 82 ALA A N 1
ATOM 642 C CA . ALA A 1 82 ? 3.242 9.643 -8.942 1.00 95.56 82 ALA A CA 1
ATOM 643 C C . ALA A 1 82 ? 4.724 9.307 -9.181 1.00 95.56 82 ALA A C 1
ATOM 645 O O . ALA A 1 82 ? 5.239 9.510 -10.280 1.00 95.56 82 ALA A O 1
ATOM 646 N N . ASN A 1 83 ? 5.396 8.713 -8.190 1.00 95.81 83 ASN A N 1
ATOM 647 C CA . ASN A 1 83 ? 6.787 8.280 -8.327 1.00 95.81 83 ASN A CA 1
ATOM 648 C C . ASN A 1 83 ? 6.965 7.224 -9.427 1.00 95.81 83 ASN A C 1
ATOM 650 O O . ASN A 1 83 ? 7.940 7.280 -10.178 1.00 95.81 83 ASN A O 1
ATOM 654 N N . ALA A 1 84 ? 6.039 6.268 -9.541 1.00 94.31 84 ALA A N 1
ATOM 655 C CA . ALA A 1 84 ? 6.081 5.255 -10.591 1.00 94.31 84 ALA A CA 1
ATOM 656 C C . ALA A 1 84 ? 5.908 5.874 -11.989 1.00 94.31 84 ALA A C 1
ATOM 658 O O . ALA A 1 84 ? 6.656 5.532 -12.907 1.00 94.31 84 ALA A O 1
ATOM 659 N N . VAL A 1 85 ? 4.975 6.821 -12.137 1.00 95.12 85 VAL A N 1
ATOM 660 C CA . VAL A 1 85 ? 4.750 7.561 -13.389 1.00 95.12 85 VAL A CA 1
ATOM 661 C C . VAL A 1 85 ? 5.996 8.350 -13.782 1.00 95.12 85 VAL A C 1
ATOM 663 O O . VAL A 1 85 ? 6.479 8.195 -14.903 1.00 95.12 85 VAL A O 1
ATOM 666 N N . ILE A 1 86 ? 6.557 9.137 -12.858 1.00 96.31 86 ILE A N 1
ATOM 667 C CA . ILE A 1 86 ? 7.771 9.929 -13.102 1.00 96.31 86 ILE A CA 1
ATOM 668 C C . ILE A 1 86 ? 8.922 9.015 -13.522 1.00 96.31 86 ILE A C 1
ATOM 670 O O . ILE A 1 86 ? 9.545 9.258 -14.551 1.00 96.31 86 ILE A O 1
ATOM 674 N N . LYS A 1 87 ? 9.157 7.916 -12.793 1.00 96.50 87 LYS A N 1
ATOM 675 C CA . LYS A 1 87 ? 10.213 6.950 -13.121 1.00 96.50 87 LYS A CA 1
ATOM 676 C C . LYS A 1 87 ? 10.053 6.375 -14.530 1.00 96.50 87 LYS A C 1
ATOM 678 O O . LYS A 1 87 ? 11.039 6.250 -15.252 1.00 96.50 87 LYS A O 1
ATOM 683 N N . ASN A 1 88 ? 8.830 6.023 -14.925 1.00 96.25 88 ASN A N 1
ATOM 684 C CA . ASN A 1 88 ? 8.566 5.486 -16.258 1.00 96.25 88 ASN A CA 1
ATOM 685 C C . ASN A 1 88 ? 8.810 6.536 -17.353 1.00 96.25 88 ASN A C 1
ATOM 687 O O . ASN A 1 88 ? 9.406 6.231 -18.382 1.00 96.25 88 ASN A O 1
ATOM 691 N N . ILE A 1 89 ? 8.393 7.783 -17.118 1.00 97.19 89 ILE A N 1
ATOM 692 C CA . ILE A 1 89 ? 8.644 8.893 -18.044 1.00 97.19 89 ILE A CA 1
ATOM 693 C C . ILE A 1 89 ? 10.148 9.136 -18.191 1.00 97.19 89 ILE A C 1
ATOM 695 O O . ILE A 1 89 ? 10.634 9.171 -19.318 1.00 97.19 89 ILE A O 1
ATOM 699 N N . SER A 1 90 ? 10.888 9.245 -17.084 1.00 97.00 90 SER A N 1
ATOM 700 C CA . SER A 1 90 ? 12.343 9.446 -17.101 1.00 97.00 90 SER A CA 1
ATOM 701 C C . SER A 1 90 ? 13.053 8.354 -17.894 1.00 97.00 90 SER A C 1
ATOM 703 O O . SER A 1 90 ? 13.823 8.665 -18.797 1.00 97.00 90 SER A O 1
ATOM 705 N N . LYS A 1 91 ? 12.709 7.084 -17.646 1.00 97.69 91 LYS A N 1
ATOM 706 C CA . LYS A 1 91 ? 13.277 5.954 -18.389 1.00 97.69 91 LYS A CA 1
ATOM 707 C C . LYS A 1 91 ? 13.024 6.069 -19.896 1.00 97.69 91 LYS A C 1
ATOM 709 O O . LYS A 1 91 ? 13.936 5.880 -20.692 1.00 97.69 91 LYS A O 1
ATOM 714 N N . ARG A 1 92 ? 11.802 6.429 -20.303 1.00 96.56 92 ARG A N 1
ATOM 715 C CA . ARG A 1 92 ? 11.482 6.619 -21.727 1.00 96.56 92 ARG A CA 1
ATOM 716 C C . ARG A 1 92 ? 12.253 7.779 -22.354 1.00 96.56 92 ARG A C 1
ATOM 718 O O . ARG A 1 92 ? 12.615 7.693 -23.520 1.00 96.56 92 ARG A O 1
ATOM 725 N N . LEU A 1 93 ? 12.494 8.861 -21.615 1.00 97.19 93 LEU A N 1
ATOM 726 C CA . LEU A 1 93 ? 13.293 9.986 -22.110 1.00 97.19 93 LEU A CA 1
ATOM 727 C C . LEU A 1 93 ? 14.765 9.597 -22.304 1.00 97.19 93 LEU A C 1
ATOM 729 O O . LEU A 1 93 ? 15.362 9.997 -23.299 1.00 97.19 93 LEU A O 1
ATOM 733 N N . GLU A 1 94 ? 15.326 8.792 -21.401 1.00 96.38 94 GLU A N 1
ATOM 734 C CA . GLU A 1 94 ? 16.680 8.236 -21.534 1.00 96.38 94 GLU A CA 1
ATOM 735 C C . GLU A 1 94 ? 16.801 7.297 -22.744 1.00 96.38 94 GLU A C 1
ATOM 737 O O . GLU A 1 94 ? 17.753 7.387 -23.516 1.00 96.38 94 GLU A O 1
ATOM 742 N N . GLU A 1 95 ? 15.816 6.425 -22.962 1.00 96.44 95 GLU A N 1
ATOM 743 C CA . GLU A 1 95 ? 15.782 5.537 -24.132 1.00 96.44 95 GLU A CA 1
ATOM 744 C C . GLU A 1 95 ? 15.688 6.329 -25.447 1.00 96.44 95 GLU A C 1
ATOM 746 O O . GLU A 1 95 ? 16.386 6.017 -26.415 1.00 96.44 95 GLU A O 1
ATOM 751 N N . LEU A 1 96 ? 14.862 7.382 -25.481 1.00 95.38 96 LEU A N 1
ATOM 752 C CA . LEU A 1 96 ? 14.731 8.259 -26.647 1.00 95.38 96 LEU A CA 1
ATOM 753 C C . LEU A 1 96 ? 16.014 9.045 -26.925 1.00 95.38 96 LEU A C 1
ATOM 755 O O . LEU A 1 96 ? 16.414 9.142 -28.084 1.00 95.38 96 LEU A O 1
ATOM 759 N N . SER A 1 97 ? 16.675 9.579 -25.895 1.00 94.94 97 SER A N 1
ATOM 760 C CA . SER A 1 97 ? 17.923 10.328 -26.072 1.00 94.94 97 SER A CA 1
ATOM 761 C C . SER A 1 97 ? 19.065 9.422 -26.543 1.00 94.94 97 SER A C 1
ATOM 763 O O . SER A 1 97 ? 19.801 9.789 -27.461 1.00 94.94 97 SER A O 1
ATOM 765 N N . ALA A 1 98 ? 19.164 8.204 -26.001 1.00 95.12 98 ALA A N 1
ATOM 766 C CA . ALA A 1 98 ? 20.121 7.197 -26.453 1.00 95.12 98 ALA A CA 1
ATOM 767 C C . ALA A 1 98 ? 19.863 6.770 -27.908 1.00 95.12 98 ALA A C 1
ATOM 769 O O . ALA A 1 98 ? 20.804 6.642 -28.695 1.00 95.12 98 ALA A O 1
ATOM 770 N N . TRP A 1 99 ? 18.593 6.589 -28.292 1.00 94.31 99 TRP A N 1
ATOM 771 C CA . TRP A 1 99 ? 18.217 6.321 -29.680 1.00 94.31 99 TRP A CA 1
ATOM 772 C C . TRP A 1 99 ? 18.610 7.490 -30.594 1.00 94.31 99 TRP A C 1
ATOM 774 O O . TRP A 1 99 ? 19.303 7.280 -31.586 1.00 94.31 99 TRP A O 1
ATOM 784 N N . GLN A 1 100 ? 18.272 8.731 -30.237 1.00 92.94 100 GLN A N 1
ATOM 785 C CA . GLN A 1 100 ? 18.631 9.903 -31.041 1.00 92.94 100 GLN A CA 1
ATOM 786 C C . GLN A 1 100 ? 20.148 10.044 -31.221 1.00 92.94 100 GLN A C 1
ATOM 788 O O . GLN A 1 100 ? 20.614 10.273 -32.336 1.00 92.94 100 GLN A O 1
ATOM 793 N N . SER A 1 101 ? 20.925 9.851 -30.153 1.00 91.62 101 SER A N 1
ATOM 794 C CA . SER A 1 101 ? 22.389 9.899 -30.210 1.00 91.62 101 SER A CA 1
ATOM 795 C C . SER A 1 101 ? 22.971 8.851 -31.164 1.00 91.62 101 SER A C 1
ATOM 797 O O . SER A 1 101 ? 23.853 9.173 -31.956 1.00 91.62 101 SER A O 1
ATOM 799 N N . ASN A 1 102 ? 22.440 7.625 -31.147 1.00 92.81 102 ASN A N 1
ATOM 800 C CA . ASN A 1 102 ? 22.927 6.535 -31.994 1.00 92.81 102 ASN A CA 1
ATOM 801 C C . ASN A 1 102 ? 22.582 6.680 -33.484 1.00 92.81 102 ASN A C 1
ATOM 803 O O . ASN A 1 102 ? 23.312 6.128 -34.306 1.00 92.81 102 ASN A O 1
ATOM 807 N N . TYR A 1 103 ? 21.484 7.362 -33.830 1.00 83.81 103 TYR A N 1
ATOM 808 C CA . TYR A 1 103 ? 20.987 7.445 -35.212 1.00 83.81 103 TYR A CA 1
ATOM 809 C C . TYR A 1 103 ? 21.225 8.797 -35.901 1.00 83.81 103 TYR A C 1
ATOM 811 O O . TYR A 1 103 ? 21.274 8.824 -37.126 1.00 83.81 103 TYR A O 1
ATOM 819 N N . PHE A 1 104 ? 21.363 9.904 -35.160 1.00 77.50 104 PHE A N 1
ATOM 820 C CA . PHE A 1 104 ? 21.495 11.250 -35.750 1.00 77.50 104 PHE A CA 1
ATOM 821 C C . PHE A 1 104 ? 22.878 11.891 -35.589 1.00 77.50 104 PHE A C 1
ATOM 823 O O . PHE A 1 104 ? 23.164 12.866 -36.277 1.00 77.50 104 PHE A O 1
ATOM 830 N N . PHE A 1 105 ? 23.725 11.378 -34.693 1.00 66.06 105 PHE A N 1
ATOM 831 C CA . PHE A 1 105 ? 25.055 11.943 -34.412 1.00 66.06 105 PHE A CA 1
ATOM 832 C C . PHE A 1 105 ? 26.205 10.950 -34.673 1.00 66.06 105 PHE A C 1
ATOM 834 O O . PHE A 1 105 ? 27.320 11.158 -34.195 1.00 66.06 105 PHE A O 1
ATOM 841 N N . LYS A 1 106 ? 25.928 9.881 -35.429 1.00 55.41 106 LYS A N 1
ATOM 842 C CA . LYS A 1 106 ? 26.920 9.017 -36.085 1.00 55.41 106 LYS A CA 1
ATOM 843 C C . LYS A 1 106 ? 27.038 9.405 -37.550 1.00 55.41 106 LYS A C 1
ATOM 845 O O . LYS A 1 106 ? 28.176 9.342 -38.058 1.00 55.41 106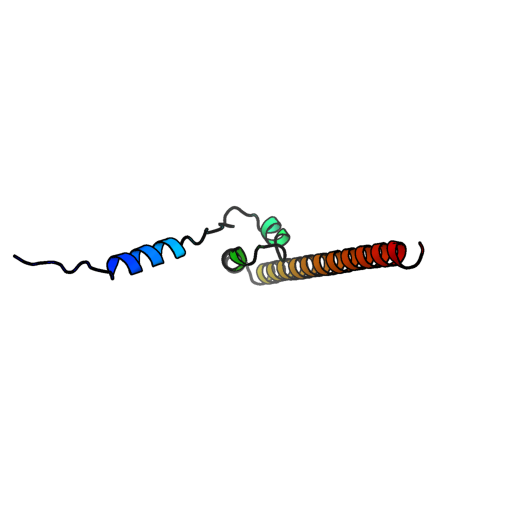 LYS A O 1
#

Foldseek 3Di:
DDDDPPPDPVVVVVVVVVVPPLVQDACPPPDLVRLLLCQLVDDPSCVVNSVVVLVVVLVPDDPVVSVVSVVSSVVNNVVNVVVVVVVVVVVVVVVVVVVCCVPPVD

pLDDT: mean 85.1, std 18.61, range [34.78, 98.44]

Radius of gyration: 24.27 Å; chains: 1; bounding box: 55×65×53 Å

Secondary structure (DSSP, 8-state):
-------SHHHHHHHHHHHT-------TTS-HHHHHHHTTTS-GGGHHHHHHHHHHHHHTS-HHHHHHHHHHHHHHHHHHHHHHHHHHHHHHHHHHHHHHHHHH--

Sequence (106 aa):
MWSFRLGISALVLASLCVALSAREVSYQNTSNADLIKLAGKVAPEEKPDYAMEIYKRAEKMNPKQRKEFYREVIATADKSVANAVIKNISKRLEELSAWQSNYFFK